Protein AF-A0A3L7RFV0-F1 (afdb_monomer_lite)

Radius of gyration: 10.11 Å; chains: 1; bounding box: 25×18×26 Å

Foldseek 3Di:
DVLQVVLLVVLLVVVVVVDQLVVSQVVCLVVQSADPVRPSGRDSVNSVVSNVVVVD

Structure (mmCIF, N/CA/C/O backbone):
data_AF-A0A3L7RFV0-F1
#
_entry.id   AF-A0A3L7RFV0-F1
#
loop_
_atom_site.group_PDB
_atom_site.id
_atom_site.type_symbol
_atom_site.label_atom_id
_atom_site.label_alt_id
_atom_site.label_comp_id
_atom_site.label_asym_id
_atom_site.label_entity_id
_atom_site.label_seq_id
_atom_site.pdbx_PDB_ins_code
_atom_site.Cartn_x
_atom_site.Cartn_y
_atom_site.Cartn_z
_atom_site.occupancy
_atom_site.B_iso_or_equiv
_atom_site.auth_seq_id
_atom_site.auth_comp_id
_atom_site.auth_asym_id
_atom_site.auth_atom_id
_atom_site.pdbx_PDB_model_num
ATOM 1 N N . ASN A 1 1 ? -4.681 -0.310 -16.368 1.00 58.88 1 ASN A N 1
ATOM 2 C CA . ASN A 1 1 ? -3.643 -1.364 -16.405 1.00 58.88 1 ASN A CA 1
ATOM 3 C C . ASN A 1 1 ? -4.085 -2.490 -15.486 1.00 58.88 1 ASN A C 1
ATOM 5 O O . ASN A 1 1 ? -4.157 -2.240 -14.291 1.00 58.88 1 ASN A O 1
ATOM 9 N N . PRO A 1 2 ? -4.388 -3.695 -15.992 1.00 63.97 2 PRO A N 1
ATOM 10 C CA . PRO A 1 2 ? -4.931 -4.784 -15.168 1.00 63.97 2 PRO A CA 1
ATOM 11 C C . PRO A 1 2 ? -4.009 -5.181 -13.997 1.00 63.97 2 PRO A C 1
ATOM 13 O O . PRO A 1 2 ? -4.483 -5.452 -12.902 1.00 63.97 2 PRO A O 1
ATOM 16 N N . LYS A 1 3 ? -2.681 -5.088 -14.172 1.00 68.38 3 LYS A N 1
ATOM 17 C CA . LYS A 1 3 ? -1.697 -5.321 -13.093 1.00 68.38 3 LYS A CA 1
ATOM 18 C C . LYS A 1 3 ? -1.723 -4.268 -11.979 1.00 68.38 3 LYS A C 1
ATOM 20 O O . LYS A 1 3 ? -1.335 -4.553 -10.854 1.00 68.38 3 LYS A O 1
ATOM 25 N N . GLU A 1 4 ? -2.140 -3.047 -12.304 1.00 70.69 4 GLU A N 1
ATOM 26 C CA . GLU A 1 4 ? -2.237 -1.944 -11.343 1.00 70.69 4 GLU A CA 1
ATOM 27 C C . GLU A 1 4 ? -3.483 -2.120 -10.474 1.00 70.69 4 GLU A C 1
ATOM 29 O O . GLU A 1 4 ? -3.390 -1.996 -9.260 1.00 70.69 4 GLU A O 1
ATOM 34 N N . GLN A 1 5 ? -4.603 -2.525 -11.081 1.00 75.31 5 GLN A N 1
ATOM 35 C CA . GLN A 1 5 ? -5.840 -2.827 -10.361 1.00 75.31 5 GLN A CA 1
ATOM 36 C C . GLN A 1 5 ? -5.655 -3.978 -9.364 1.00 75.31 5 GLN A C 1
ATOM 38 O O . GLN A 1 5 ? -6.011 -3.837 -8.200 1.00 75.31 5 GLN A O 1
ATOM 43 N N . ALA A 1 6 ? -4.994 -5.064 -9.776 1.00 80.94 6 ALA A N 1
ATOM 44 C CA . ALA A 1 6 ? -4.692 -6.184 -8.882 1.00 80.94 6 ALA A CA 1
ATOM 45 C C . ALA A 1 6 ? -3.810 -5.776 -7.685 1.00 80.94 6 ALA A C 1
ATOM 47 O O . ALA A 1 6 ? -3.957 -6.302 -6.584 1.00 80.94 6 ALA A O 1
ATOM 48 N N . ALA A 1 7 ? -2.889 -4.824 -7.880 1.00 79.88 7 ALA A N 1
ATOM 49 C CA . ALA A 1 7 ? -2.080 -4.297 -6.786 1.00 79.88 7 ALA A CA 1
ATOM 50 C C . ALA A 1 7 ? -2.923 -3.456 -5.813 1.00 79.88 7 ALA A C 1
ATOM 52 O O . ALA A 1 7 ? -2.724 -3.559 -4.606 1.00 79.88 7 ALA A O 1
ATOM 53 N N . LEU A 1 8 ? -3.857 -2.649 -6.326 1.00 83.56 8 LEU A N 1
ATOM 54 C CA . LEU A 1 8 ? -4.772 -1.845 -5.511 1.00 83.56 8 LEU A CA 1
ATOM 55 C C . LEU A 1 8 ? -5.689 -2.721 -4.656 1.00 83.56 8 LEU A C 1
ATOM 57 O O . LEU A 1 8 ? -5.785 -2.494 -3.455 1.00 83.56 8 LEU A O 1
ATOM 61 N N . GLU A 1 9 ? -6.286 -3.757 -5.244 1.00 86.31 9 GLU A N 1
ATOM 62 C CA . GLU A 1 9 ? -7.118 -4.712 -4.501 1.00 86.31 9 GLU A CA 1
ATOM 63 C C . GLU A 1 9 ? -6.317 -5.418 -3.406 1.00 86.31 9 GLU A C 1
ATOM 65 O O . GLU A 1 9 ? -6.758 -5.497 -2.260 1.00 86.31 9 GLU A O 1
ATOM 70 N N . LEU A 1 10 ? -5.089 -5.843 -3.720 1.00 86.44 10 LEU A N 1
ATOM 71 C CA . LEU A 1 10 ? -4.199 -6.440 -2.730 1.00 86.44 10 LEU A CA 1
ATOM 72 C C . LEU A 1 10 ? -3.861 -5.457 -1.596 1.00 86.44 10 LEU A C 1
ATOM 74 O O . LEU A 1 10 ? -3.844 -5.853 -0.435 1.00 86.44 10 LEU A O 1
ATOM 78 N N . MET A 1 11 ? -3.599 -4.183 -1.903 1.00 87.38 11 MET A N 1
ATOM 79 C CA . MET A 1 11 ? -3.332 -3.157 -0.886 1.00 87.38 11 MET A CA 1
ATOM 80 C C . MET A 1 11 ? -4.516 -2.947 0.052 1.00 87.38 11 MET A C 1
ATOM 82 O O . MET A 1 11 ? -4.308 -2.877 1.263 1.00 87.38 11 MET A O 1
ATOM 86 N N . SER A 1 12 ? -5.730 -2.852 -0.494 1.00 87.12 12 SER A N 1
ATOM 87 C CA . SER A 1 12 ? -6.949 -2.688 0.299 1.00 87.12 12 SER A CA 1
ATOM 88 C C . SER A 1 12 ? -7.174 -3.888 1.214 1.00 87.12 12 SER A C 1
ATOM 90 O O . SER A 1 12 ? -7.348 -3.708 2.415 1.00 87.12 12 SER A O 1
ATOM 92 N N . LEU A 1 13 ? -7.030 -5.108 0.693 1.00 89.06 13 LEU A N 1
ATOM 93 C CA . LEU A 1 13 ? -7.228 -6.335 1.467 1.00 89.06 13 LEU A CA 1
ATOM 94 C C . LEU A 1 13 ? -6.196 -6.496 2.599 1.00 89.06 13 LEU A C 1
ATOM 96 O O . LEU A 1 13 ? -6.531 -6.884 3.720 1.00 89.06 13 LEU A O 1
ATOM 100 N N . LEU A 1 14 ? -4.933 -6.1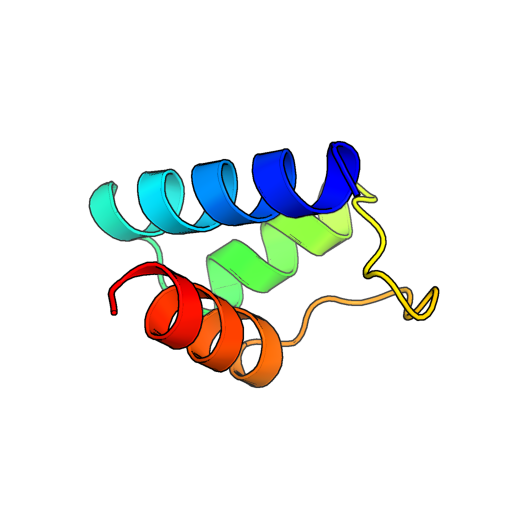39 2.342 1.00 89.44 14 LEU A N 1
ATOM 101 C CA . LEU A 1 14 ? -3.892 -6.130 3.377 1.00 89.44 14 LEU A CA 1
ATOM 102 C C . LEU A 1 14 ? -4.154 -5.054 4.439 1.00 89.44 14 LEU A C 1
ATOM 104 O O . LEU A 1 14 ? -3.860 -5.266 5.616 1.00 89.44 14 LEU A O 1
ATOM 108 N N . ARG A 1 15 ? -4.719 -3.908 4.041 1.00 88.44 15 ARG A N 1
ATOM 109 C CA . ARG A 1 15 ? -5.080 -2.831 4.964 1.00 88.44 15 ARG A CA 1
ATOM 110 C C . ARG A 1 15 ? -6.260 -3.213 5.854 1.00 88.44 15 ARG A C 1
ATOM 112 O O . ARG A 1 15 ? -6.206 -2.939 7.049 1.00 88.44 15 ARG A O 1
ATOM 119 N N . GLU A 1 16 ? -7.274 -3.864 5.294 1.00 87.56 16 GLU A N 1
ATOM 120 C CA . GLU A 1 16 ? -8.408 -4.427 6.039 1.00 87.56 16 GLU A CA 1
ATOM 121 C C . GLU A 1 16 ? -7.965 -5.522 7.013 1.00 87.56 16 GLU A C 1
ATOM 123 O O . GLU A 1 16 ? -8.474 -5.601 8.126 1.00 87.56 16 GLU A O 1
ATOM 128 N N . SER A 1 17 ? -6.936 -6.294 6.650 1.00 87.81 17 SER A N 1
ATOM 129 C CA . SER A 1 17 ? -6.299 -7.272 7.545 1.00 87.81 17 SER A CA 1
ATOM 130 C C . SER A 1 17 ? -5.483 -6.635 8.684 1.00 87.81 17 SER A C 1
ATOM 132 O O . SER A 1 17 ? -4.895 -7.352 9.491 1.00 87.81 17 SER A O 1
ATOM 134 N N . GLY A 1 18 ? -5.407 -5.301 8.755 1.00 91.31 18 GLY A N 1
ATOM 135 C CA . GLY A 1 18 ? -4.728 -4.567 9.823 1.00 91.31 18 GLY A CA 1
ATOM 136 C C . GLY A 1 18 ? -3.247 -4.267 9.577 1.00 91.31 18 GLY A C 1
ATOM 137 O O . GLY A 1 18 ? -2.604 -3.699 10.459 1.00 91.31 18 GLY A O 1
ATOM 138 N N . MET A 1 19 ? -2.689 -4.577 8.397 1.00 91.00 19 MET A N 1
ATOM 139 C CA . MET A 1 19 ? -1.289 -4.234 8.116 1.00 91.00 19 MET A CA 1
ATOM 140 C C . MET A 1 19 ? -1.066 -2.722 8.044 1.00 91.00 19 MET A C 1
ATOM 142 O O . MET A 1 19 ? -1.882 -1.923 7.553 1.00 91.00 19 MET A O 1
ATOM 146 N N . SER A 1 20 ? 0.114 -2.318 8.497 1.00 91.62 20 SER A N 1
ATOM 147 C CA . SER A 1 20 ? 0.593 -0.953 8.371 1.00 91.62 20 SER A CA 1
ATOM 148 C C . SER A 1 20 ? 1.053 -0.647 6.937 1.00 91.62 20 SER A C 1
ATOM 150 O O . SER A 1 20 ? 1.471 -1.518 6.173 1.00 91.62 20 SER A O 1
ATOM 152 N N . LEU A 1 21 ? 0.999 0.630 6.547 1.00 88.94 21 LEU A N 1
ATOM 153 C CA . LEU A 1 21 ? 1.444 1.079 5.220 1.00 88.94 21 LEU A CA 1
ATOM 154 C C . LEU A 1 21 ? 2.909 0.700 4.893 1.00 88.94 21 LEU A C 1
ATOM 156 O O . LEU A 1 21 ? 3.170 0.344 3.740 1.00 88.94 21 LEU A O 1
ATOM 160 N N . PRO A 1 22 ? 3.869 0.757 5.845 1.00 89.88 22 PRO A N 1
ATOM 161 C CA . PRO A 1 22 ? 5.232 0.277 5.621 1.00 89.88 22 PRO A CA 1
ATOM 162 C C . PRO A 1 22 ? 5.318 -1.220 5.323 1.00 89.88 22 PRO A C 1
ATOM 164 O O . PRO A 1 22 ? 6.047 -1.609 4.411 1.00 89.88 22 PRO A O 1
ATOM 167 N N . GLU A 1 23 ? 4.554 -2.051 6.032 1.00 90.50 23 GLU A N 1
ATOM 168 C CA . GLU A 1 23 ? 4.530 -3.503 5.811 1.00 90.50 23 GLU A CA 1
ATOM 169 C C . GLU A 1 23 ? 3.965 -3.843 4.435 1.00 90.50 23 GLU A C 1
ATOM 171 O O . GLU A 1 23 ? 4.555 -4.632 3.696 1.00 90.50 23 GLU A O 1
ATOM 176 N N . ILE A 1 24 ? 2.875 -3.179 4.044 1.00 90.25 24 ILE A N 1
ATOM 177 C CA . ILE A 1 24 ? 2.273 -3.337 2.718 1.00 90.25 24 ILE A CA 1
ATOM 178 C C . ILE A 1 24 ? 3.288 -2.955 1.631 1.00 90.25 24 ILE A C 1
ATOM 180 O O . ILE A 1 24 ? 3.494 -3.706 0.678 1.00 90.25 24 ILE A O 1
ATOM 184 N N . ALA A 1 25 ? 3.983 -1.825 1.784 1.00 88.25 25 ALA A N 1
ATOM 185 C CA . ALA A 1 25 ? 5.005 -1.384 0.837 1.00 88.25 25 ALA A CA 1
ATOM 186 C C . ALA A 1 25 ? 6.178 -2.380 0.721 1.00 88.25 25 ALA A C 1
ATOM 188 O O . ALA A 1 25 ? 6.614 -2.708 -0.390 1.00 88.25 25 ALA A O 1
ATOM 189 N N . ALA A 1 26 ? 6.664 -2.908 1.846 1.00 88.19 26 ALA A N 1
ATOM 190 C CA . ALA A 1 26 ? 7.712 -3.924 1.863 1.00 88.19 26 ALA A CA 1
ATOM 191 C C . ALA A 1 26 ? 7.251 -5.223 1.183 1.00 88.19 26 ALA A C 1
ATOM 193 O O . ALA A 1 26 ? 7.978 -5.791 0.367 1.00 88.19 26 ALA A O 1
ATOM 194 N N . LEU A 1 27 ? 6.021 -5.662 1.452 1.00 87.75 27 LEU A N 1
ATOM 195 C CA . LEU A 1 27 ? 5.448 -6.883 0.892 1.00 87.75 27 LEU A CA 1
ATOM 196 C C . LEU A 1 27 ? 5.245 -6.785 -0.623 1.00 87.75 27 LEU A C 1
ATOM 198 O O . LEU A 1 27 ? 5.586 -7.717 -1.352 1.00 87.75 27 LEU A O 1
ATOM 202 N N . LEU A 1 28 ? 4.755 -5.649 -1.116 1.00 84.25 28 LEU A N 1
ATOM 203 C CA . LEU A 1 28 ? 4.602 -5.398 -2.550 1.00 84.25 28 LEU A CA 1
ATOM 204 C C . LEU A 1 28 ? 5.953 -5.349 -3.273 1.00 84.25 28 LEU A C 1
ATOM 206 O O . LEU A 1 28 ? 6.089 -5.899 -4.368 1.00 84.25 28 LEU A O 1
ATOM 210 N N . THR A 1 29 ? 6.957 -4.737 -2.638 1.00 83.88 29 THR A N 1
ATOM 211 C CA . THR A 1 29 ? 8.336 -4.698 -3.146 1.00 83.88 29 THR A CA 1
ATOM 212 C C . THR A 1 29 ? 8.931 -6.107 -3.193 1.00 83.88 29 THR A C 1
ATOM 214 O O . THR A 1 29 ? 9.469 -6.512 -4.220 1.00 83.88 29 THR A O 1
ATOM 217 N N . ARG A 1 30 ? 8.743 -6.909 -2.135 1.00 83.81 30 ARG A N 1
ATOM 218 C CA . ARG A 1 30 ? 9.183 -8.312 -2.072 1.00 83.81 30 ARG A CA 1
ATOM 219 C C . ARG A 1 30 ? 8.489 -9.196 -3.109 1.00 83.81 30 ARG A C 1
ATOM 221 O O . ARG A 1 30 ? 9.122 -10.086 -3.665 1.00 83.81 30 ARG A O 1
ATOM 228 N N . LYS A 1 31 ? 7.209 -8.949 -3.400 1.00 81.56 31 LYS A N 1
ATOM 229 C CA . LYS A 1 31 ? 6.465 -9.642 -4.466 1.00 81.56 31 LYS A CA 1
ATOM 230 C C . LYS A 1 31 ? 6.890 -9.216 -5.880 1.00 81.56 31 LYS A C 1
ATOM 232 O O . LYS A 1 31 ? 6.399 -9.793 -6.845 1.00 81.56 31 LYS A O 1
ATOM 237 N N . GLY A 1 32 ? 7.768 -8.218 -6.025 1.00 76.81 32 GLY A N 1
ATOM 238 C CA . GLY A 1 32 ? 8.249 -7.743 -7.325 1.00 76.81 32 GLY A CA 1
ATOM 239 C C . GLY A 1 32 ? 7.169 -7.061 -8.169 1.00 76.81 32 GLY A C 1
ATOM 240 O O . GLY A 1 32 ? 7.321 -6.929 -9.386 1.00 76.81 32 GLY A O 1
ATOM 241 N N . ILE A 1 33 ? 6.067 -6.630 -7.547 1.00 76.44 33 ILE A N 1
ATOM 242 C CA . ILE A 1 33 ? 4.986 -5.931 -8.242 1.00 76.44 33 ILE A CA 1
ATOM 243 C C . ILE A 1 33 ? 5.523 -4.550 -8.610 1.00 76.44 33 ILE A C 1
ATOM 245 O O . ILE A 1 33 ? 5.873 -3.770 -7.734 1.00 76.44 33 ILE A O 1
ATOM 249 N N . ARG A 1 34 ? 5.629 -4.229 -9.901 1.00 68.19 34 ARG A N 1
ATOM 250 C CA . ARG A 1 34 ? 6.155 -2.929 -10.345 1.00 68.19 34 ARG A CA 1
ATOM 251 C C . ARG A 1 34 ? 5.036 -1.907 -10.492 1.00 68.19 34 ARG A C 1
ATOM 253 O O . ARG A 1 34 ? 3.958 -2.216 -10.994 1.00 68.19 34 ARG A O 1
ATOM 260 N N . THR A 1 35 ? 5.314 -0.670 -10.092 1.00 69.19 35 THR A N 1
ATOM 261 C CA . THR A 1 35 ? 4.404 0.461 -10.321 1.00 69.19 35 THR A CA 1
ATOM 262 C C . THR A 1 35 ? 4.357 0.847 -11.807 1.00 69.19 35 THR A C 1
ATOM 264 O O . THR A 1 35 ? 5.271 0.537 -12.573 1.00 69.19 35 THR A O 1
ATOM 267 N N . LYS A 1 36 ? 3.314 1.586 -12.218 1.00 63.88 36 LYS A N 1
ATOM 268 C CA . LYS A 1 36 ? 3.079 2.045 -13.605 1.00 63.88 36 LYS A CA 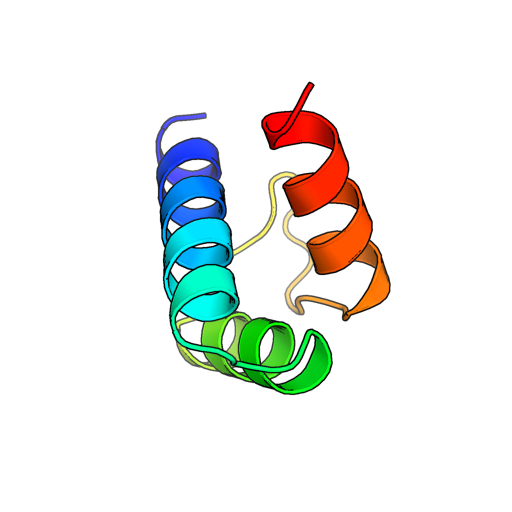1
ATOM 269 C C . LYS A 1 36 ? 4.273 2.770 -14.252 1.00 63.88 36 LYS A C 1
ATOM 271 O O . LYS A 1 36 ? 4.409 2.735 -15.468 1.00 63.88 36 LYS A O 1
ATOM 276 N N . LYS A 1 37 ? 5.134 3.418 -13.456 1.00 61.00 37 LYS A N 1
ATOM 277 C CA . LYS A 1 37 ? 6.336 4.134 -13.931 1.00 61.00 37 LYS A CA 1
ATOM 278 C C . LYS A 1 37 ? 7.617 3.287 -13.923 1.00 61.00 37 LYS A C 1
ATOM 280 O O . LYS A 1 37 ? 8.695 3.831 -14.115 1.00 61.00 37 LYS A O 1
ATOM 285 N N . GLY A 1 38 ? 7.528 1.985 -13.651 1.00 56.62 38 GLY A N 1
ATOM 286 C CA . GLY A 1 38 ? 8.709 1.130 -13.524 1.00 56.62 38 GLY A CA 1
ATOM 287 C C . GLY A 1 38 ? 9.542 1.409 -12.270 1.00 56.62 38 GLY A C 1
ATOM 288 O O . GLY A 1 38 ? 10.634 0.863 -12.146 1.00 56.62 38 GLY A O 1
ATOM 289 N N . ALA A 1 39 ? 9.043 2.219 -11.324 1.00 59.59 39 ALA A N 1
ATOM 290 C CA . ALA A 1 39 ? 9.739 2.422 -10.061 1.00 59.59 39 ALA A CA 1
ATOM 291 C C . ALA A 1 39 ? 9.777 1.087 -9.306 1.00 59.59 39 ALA A C 1
ATOM 293 O O . ALA A 1 39 ? 8.731 0.467 -9.077 1.00 59.59 39 ALA A O 1
ATOM 294 N N . ALA A 1 40 ? 10.998 0.655 -8.984 1.00 61.47 40 ALA A N 1
ATOM 295 C CA . ALA A 1 40 ? 11.313 -0.666 -8.449 1.00 61.47 40 ALA A CA 1
ATOM 296 C C . ALA A 1 40 ? 10.793 -0.897 -7.020 1.00 61.47 40 ALA A C 1
ATOM 298 O O . ALA A 1 40 ? 10.658 -2.046 -6.611 1.00 61.47 40 ALA A O 1
ATOM 299 N N . SER A 1 41 ? 10.463 0.174 -6.292 1.00 71.62 41 SER A N 1
ATOM 300 C CA . SER A 1 41 ? 10.119 0.106 -4.872 1.00 71.62 41 SER A CA 1
ATOM 301 C C . SER A 1 41 ? 8.795 0.799 -4.578 1.00 71.62 41 SER A C 1
ATOM 303 O O . SER A 1 41 ? 8.549 1.929 -5.013 1.00 71.62 41 SER A O 1
ATOM 305 N N . TRP A 1 42 ? 7.951 0.136 -3.790 1.00 82.44 42 TRP A N 1
ATOM 306 C CA . TRP A 1 42 ? 6.767 0.755 -3.210 1.00 82.44 42 TRP A CA 1
ATOM 307 C C . TRP A 1 42 ? 7.181 1.584 -2.004 1.00 82.44 42 TRP A C 1
ATOM 309 O O . TRP A 1 42 ? 7.876 1.098 -1.118 1.00 82.44 42 TRP A O 1
ATOM 319 N N . THR A 1 43 ? 6.741 2.841 -1.958 1.00 85.69 43 THR A N 1
ATOM 320 C CA . THR A 1 43 ? 6.908 3.675 -0.763 1.00 85.69 43 THR A CA 1
ATOM 321 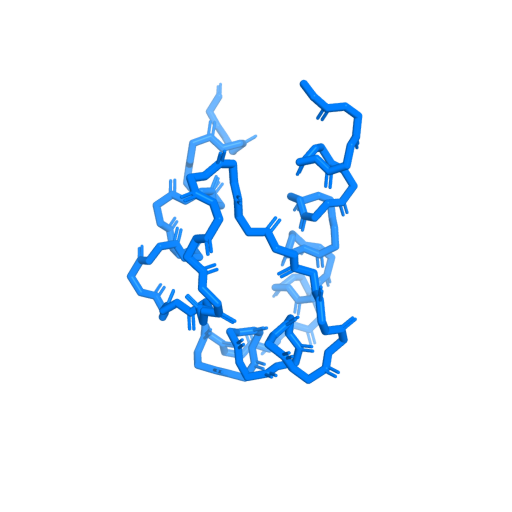C C . THR A 1 43 ? 5.599 3.717 0.024 1.00 85.69 43 THR A C 1
ATOM 323 O O . THR A 1 43 ? 4.529 3.715 -0.597 1.00 85.69 43 THR A O 1
ATOM 326 N N . PRO A 1 44 ? 5.639 3.841 1.364 1.00 87.06 44 PRO A N 1
ATOM 327 C CA . PRO A 1 44 ? 4.426 3.967 2.178 1.00 87.06 44 PRO A CA 1
ATOM 328 C C . PRO A 1 44 ? 3.543 5.145 1.736 1.00 87.06 44 PRO A C 1
ATOM 330 O O . PRO A 1 44 ? 2.318 5.053 1.731 1.00 87.06 44 PRO A O 1
ATOM 333 N N . LYS A 1 45 ? 4.168 6.242 1.283 1.00 87.69 45 LYS A N 1
ATOM 334 C CA . LYS A 1 45 ? 3.482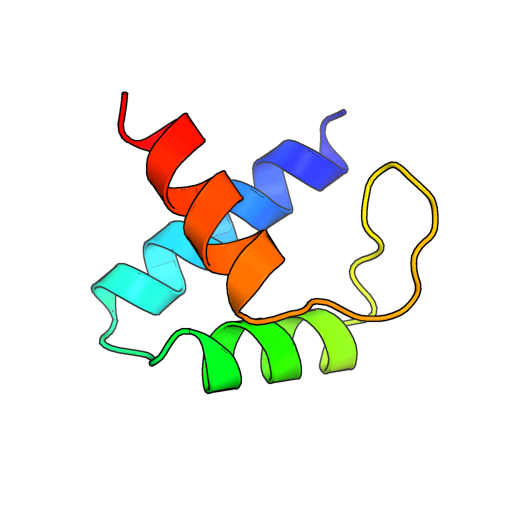 7.426 0.745 1.00 87.69 45 LYS A CA 1
ATOM 335 C C . LYS A 1 45 ? 2.712 7.113 -0.540 1.00 87.69 45 LYS A C 1
ATOM 337 O O . LYS A 1 45 ? 1.583 7.570 -0.705 1.00 87.69 45 LYS A O 1
ATOM 342 N N . THR A 1 46 ? 3.312 6.335 -1.442 1.00 85.94 46 THR A N 1
ATOM 343 C CA . THR A 1 46 ? 2.659 5.884 -2.679 1.00 85.94 46 THR A CA 1
ATOM 344 C C . THR A 1 46 ? 1.484 4.964 -2.373 1.00 85.94 46 THR A C 1
ATOM 346 O O . THR A 1 46 ? 0.408 5.173 -2.924 1.00 85.94 46 THR A O 1
ATOM 349 N N . VAL A 1 47 ? 1.670 3.997 -1.469 1.00 86.75 47 VAL A N 1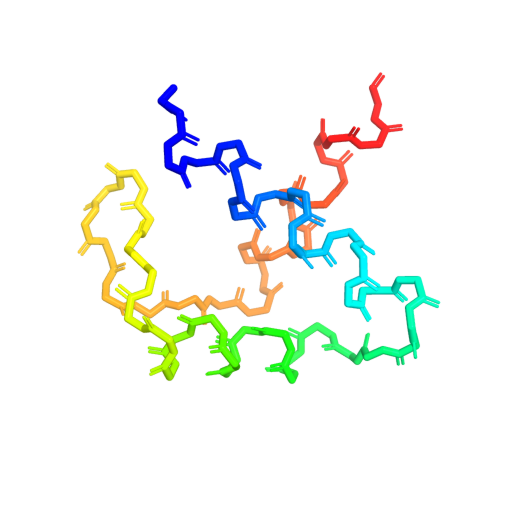
ATOM 350 C CA . VAL A 1 47 ? 0.611 3.073 -1.032 1.00 86.75 47 VAL A CA 1
ATOM 351 C C . VAL A 1 47 ? -0.563 3.848 -0.429 1.00 86.75 47 VAL A C 1
ATOM 353 O O . VAL A 1 47 ? -1.693 3.668 -0.866 1.00 86.75 47 VAL A O 1
ATOM 356 N N . SER A 1 48 ? -0.298 4.786 0.485 1.00 87.62 48 SER A N 1
ATOM 357 C CA . SER A 1 48 ? -1.333 5.631 1.100 1.00 87.62 48 SER A CA 1
ATOM 358 C C . SER A 1 48 ? -2.153 6.406 0.065 1.00 87.62 48 SER A C 1
ATOM 360 O O . SER A 1 48 ? -3.379 6.323 0.047 1.00 87.62 48 SER A O 1
ATOM 362 N N . ARG A 1 49 ? -1.476 7.100 -0.862 1.00 86.75 49 ARG A N 1
ATOM 363 C CA . ARG A 1 49 ? -2.139 7.868 -1.927 1.00 86.75 49 ARG A CA 1
ATOM 364 C C . ARG A 1 49 ? -3.022 6.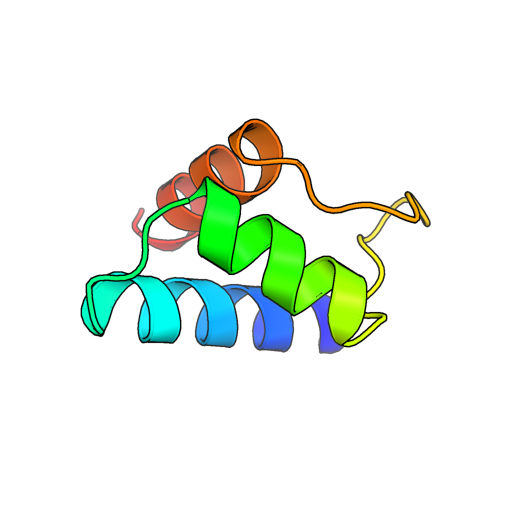987 -2.810 1.00 86.75 49 ARG A C 1
ATOM 366 O O . ARG A 1 49 ? -4.070 7.433 -3.262 1.00 86.75 49 ARG A O 1
ATOM 373 N N . LEU A 1 50 ? -2.572 5.773 -3.104 1.00 84.31 50 LEU A N 1
ATOM 374 C CA . LEU A 1 50 ? -3.299 4.849 -3.963 1.00 84.31 50 LEU A CA 1
ATOM 375 C C . LEU A 1 50 ? -4.516 4.259 -3.257 1.00 84.31 50 LEU A C 1
ATOM 377 O O . LEU A 1 50 ? -5.596 4.292 -3.833 1.00 84.31 50 LEU A O 1
ATOM 381 N N . ILE A 1 51 ? -4.377 3.830 -2.002 1.00 84.69 51 ILE A N 1
ATOM 382 C CA . ILE A 1 51 ? -5.512 3.376 -1.186 1.00 84.69 51 ILE A CA 1
ATOM 383 C C . ILE A 1 51 ? -6.569 4.486 -1.090 1.00 84.69 51 ILE A C 1
ATOM 385 O O . ILE A 1 51 ? -7.729 4.249 -1.410 1.00 84.69 51 ILE A O 1
ATOM 389 N N . GLN A 1 52 ? -6.166 5.719 -0.761 1.00 84.69 52 GLN A N 1
ATOM 390 C CA . GLN A 1 52 ? -7.085 6.864 -0.690 1.00 84.69 52 GLN A CA 1
ATOM 391 C C . GLN A 1 52 ? -7.801 7.141 -2.014 1.00 84.69 52 GLN A C 1
ATOM 393 O O . GLN A 1 52 ? -8.987 7.442 -2.018 1.00 84.69 52 GLN A O 1
ATOM 398 N N . LYS A 1 53 ? -7.093 7.024 -3.141 1.00 81.31 53 LYS A N 1
ATOM 399 C CA . LYS A 1 53 ? -7.673 7.238 -4.470 1.00 81.31 53 LYS A CA 1
ATOM 400 C C . LYS A 1 53 ? -8.700 6.167 -4.854 1.00 81.31 53 LYS A C 1
ATOM 402 O O . LYS A 1 53 ? -9.534 6.432 -5.705 1.00 81.31 53 LYS A O 1
ATOM 407 N N . THR A 1 54 ? -8.598 4.969 -4.285 1.00 73.19 54 THR A N 1
ATOM 408 C CA . THR A 1 54 ? -9.477 3.838 -4.627 1.00 73.19 54 THR A CA 1
ATOM 409 C C . THR A 1 54 ? -10.692 3.751 -3.699 1.00 73.19 54 THR A C 1
ATOM 411 O O . THR A 1 54 ? -11.655 3.074 -4.028 1.00 73.19 54 THR A O 1
ATOM 414 N N . ALA A 1 55 ? -10.649 4.430 -2.549 1.00 64.44 55 ALA A N 1
ATOM 415 C CA . ALA A 1 55 ? -11.750 4.515 -1.590 1.00 64.44 55 ALA A CA 1
ATOM 416 C C . ALA A 1 55 ? -12.738 5.671 -1.872 1.00 64.44 55 ALA A C 1
ATOM 418 O O . ALA A 1 55 ? -13.687 5.837 -1.109 1.00 64.44 55 ALA A O 1
ATOM 419 N N . ALA A 1 56 ? -12.499 6.473 -2.916 1.00 50.56 56 ALA A N 1
ATOM 420 C CA . ALA A 1 56 ? -13.346 7.585 -3.363 1.00 50.56 56 ALA A CA 1
ATOM 421 C C . ALA A 1 56 ? -14.017 7.240 -4.695 1.00 50.56 56 ALA A C 1
ATOM 423 O O . ALA A 1 56 ? -15.190 7.634 -4.869 1.00 50.56 56 ALA A O 1
#

pLDDT: mean 80.01, std 10.65, range [50.56, 91.62]

Sequence (56 aa):
NPKEQAALELMSLLRESGMSLPEIAALLTRKGIRTKKGAASWTPKTVSRLIQKTAA

Secondary structure (DSSP, 8-state):
-HHHHHHHHHHHHHHHTT--HHHHHHHHHHTTPPPTT--SS--HHHHHHHHHHH--